Protein AF-A0A3B8Q961-F1 (afdb_monomer_lite)

Sequence (132 aa):
MVSWILCSVGTRAAKPNHSLPQSPIMKKYLLGIFSLALLATLITGINGLRAAPEPGAMEYVTLRWDGRDNTRIIRPNGTVESLATQFANVTRPPRTDDRSFYMNVAMNSLAREGFELAAMTSDDYVFKRAAR

Foldseek 3Di:
DDDDDDDDDDDDDDDDDPDDDPDPVVVVVVVVVVVVVVVVVVVVVVVVVVPPPDQADKWKKKFFADDLFATWIQGSVRDIHTCNVVSVPDDDDPPDDRCVVVVVVVVVVVVVVVWDFDDDDPTMTMTIDRDD

pLDDT: mean 82.1, std 17.22, range [38.62, 98.0]

Radius of gyration: 40.04 Å; chains: 1; bounding box: 36×87×116 Å

Secondary structure (DSSP, 8-state):
------------PPP--------HHHHHHHHHHHHHHHHHHHHHHHHHTT-------EEEEEEE-SSTTT-EEE-TTS-EEE-HHHHHT-PPPTTS-HHHHHHHHHHHHHHHTT-EEEEE-SSEEEEEEE--

Structure (mmCIF, N/CA/C/O backbone):
data_AF-A0A3B8Q961-F1
#
_entry.id   AF-A0A3B8Q961-F1
#
loop_
_atom_site.group_PDB
_atom_site.id
_atom_site.type_symbol
_atom_site.label_atom_id
_atom_site.label_alt_id
_atom_site.label_comp_id
_atom_site.label_asym_id
_atom_site.label_entity_id
_atom_site.label_seq_id
_atom_site.pdbx_PDB_ins_code
_atom_site.Cartn_x
_atom_site.Cartn_y
_atom_site.Cartn_z
_atom_site.occupancy
_atom_site.B_iso_or_equiv
_atom_site.auth_seq_id
_atom_site.auth_comp_id
_atom_site.auth_asym_id
_atom_site.auth_atom_id
_atom_site.pdbx_PDB_model_num
ATOM 1 N N . MET A 1 1 ? 16.093 72.784 99.792 1.00 38.62 1 MET A N 1
ATOM 2 C CA . MET A 1 1 ? 15.710 73.775 98.763 1.00 38.62 1 MET A CA 1
ATOM 3 C C . MET A 1 1 ? 15.226 73.000 97.543 1.00 38.62 1 MET A C 1
ATOM 5 O O . MET A 1 1 ? 15.694 71.893 97.333 1.00 38.62 1 MET A O 1
ATOM 9 N N . VAL A 1 2 ? 14.206 73.533 96.882 1.00 44.12 2 VAL A N 1
ATOM 10 C CA . VAL A 1 2 ? 13.222 72.907 95.975 1.00 44.12 2 VAL A CA 1
ATOM 11 C C . VAL A 1 2 ? 13.824 72.330 94.677 1.00 44.12 2 VAL A C 1
ATOM 13 O O . VAL A 1 2 ? 14.914 72.741 94.293 1.00 44.12 2 VAL A O 1
ATOM 16 N N . SER A 1 3 ? 13.014 71.523 93.961 1.00 45.62 3 SER A N 1
ATOM 17 C CA . SER A 1 3 ? 12.891 71.468 92.478 1.00 45.62 3 SER A CA 1
ATOM 18 C C . SER A 1 3 ? 13.533 70.244 91.804 1.00 45.62 3 SER A C 1
ATOM 20 O O . SER A 1 3 ? 14.687 69.968 92.088 1.00 45.62 3 SER A O 1
ATOM 22 N N . TRP A 1 4 ? 12.973 69.505 90.834 1.00 45.41 4 TRP A N 1
ATOM 23 C CA . TRP A 1 4 ? 11.656 69.276 90.187 1.00 45.41 4 TRP A CA 1
ATOM 24 C C . TRP A 1 4 ? 11.989 68.377 88.946 1.00 45.41 4 TRP A C 1
ATOM 26 O O . TRP A 1 4 ? 13.114 68.460 88.462 1.00 45.41 4 TRP A O 1
ATOM 36 N N . ILE A 1 5 ? 11.003 67.645 88.378 1.00 53.69 5 ILE A N 1
ATOM 37 C CA . ILE A 1 5 ? 10.813 67.414 86.905 1.00 53.69 5 ILE A CA 1
ATOM 38 C C . ILE A 1 5 ? 11.829 66.450 86.214 1.00 53.69 5 ILE A C 1
ATOM 40 O O . ILE A 1 5 ? 13.028 66.627 86.320 1.00 53.69 5 ILE A O 1
ATOM 44 N N . LEU A 1 6 ? 11.498 65.404 85.439 1.00 48.59 6 LEU A N 1
ATOM 45 C CA . LEU A 1 6 ? 10.370 65.103 84.547 1.00 48.59 6 LEU A CA 1
ATOM 46 C C . LEU A 1 6 ? 10.351 63.583 84.259 1.00 48.59 6 LEU A C 1
ATOM 48 O O . LEU A 1 6 ? 11.379 62.996 83.928 1.00 48.59 6 LEU A O 1
ATOM 52 N N . CYS A 1 7 ? 9.171 62.965 84.314 1.00 45.25 7 CYS A N 1
ATOM 53 C CA . CYS A 1 7 ? 8.899 61.634 83.770 1.00 45.25 7 CYS A CA 1
ATOM 54 C C . CYS A 1 7 ? 8.278 61.827 82.377 1.00 45.25 7 CYS A C 1
ATOM 56 O O . CYS A 1 7 ? 7.281 62.539 82.260 1.00 45.25 7 CYS A O 1
ATOM 58 N N . SER A 1 8 ? 8.869 61.251 81.324 1.00 53.53 8 SER A N 1
ATOM 59 C CA . SER A 1 8 ? 8.304 61.292 79.968 1.00 53.53 8 SER A CA 1
ATOM 60 C C . SER A 1 8 ? 7.742 59.929 79.573 1.00 53.53 8 SER A C 1
ATOM 62 O O . SER A 1 8 ? 8.380 58.887 79.716 1.00 53.53 8 SER A O 1
ATOM 64 N N . VAL A 1 9 ? 6.495 59.980 79.118 1.00 58.00 9 VAL A N 1
ATOM 65 C CA . VAL A 1 9 ? 5.659 58.885 78.634 1.00 58.00 9 VAL A CA 1
ATOM 66 C C . VAL A 1 9 ? 5.922 58.696 77.140 1.00 58.00 9 VAL A C 1
ATOM 68 O O . VAL A 1 9 ? 5.916 59.665 76.387 1.00 58.00 9 VAL A O 1
ATOM 71 N N . GLY A 1 10 ? 6.104 57.449 76.701 1.00 52.94 10 GLY A N 1
ATOM 72 C CA . GLY A 1 10 ? 6.208 57.081 75.287 1.00 52.94 10 GLY A CA 1
ATOM 73 C C . GLY A 1 10 ? 5.529 55.739 75.023 1.00 52.94 10 GLY A C 1
ATOM 74 O O . GLY A 1 10 ? 6.090 54.679 75.289 1.00 52.94 10 GLY A O 1
ATOM 75 N N . THR A 1 11 ? 4.296 55.797 74.532 1.00 55.78 11 THR A N 1
ATOM 76 C CA . THR A 1 11 ? 3.392 54.681 74.236 1.00 55.78 11 THR A CA 1
ATOM 77 C C . THR A 1 11 ? 3.804 53.925 72.964 1.00 55.78 11 THR A C 1
ATOM 79 O O . THR A 1 11 ? 3.899 54.505 71.886 1.00 55.78 11 THR A O 1
ATOM 82 N N . ARG A 1 12 ? 3.999 52.600 73.054 1.00 53.81 12 ARG A N 1
ATOM 83 C CA . ARG A 1 12 ? 4.061 51.710 71.877 1.00 53.81 12 ARG A CA 1
ATOM 84 C C . ARG A 1 12 ? 2.687 51.089 71.640 1.00 53.81 12 ARG A C 1
ATOM 86 O O . ARG A 1 12 ? 2.218 50.297 72.452 1.00 53.81 12 ARG A O 1
ATOM 93 N N . ALA A 1 13 ? 2.058 51.439 70.521 1.00 57.16 13 ALA A N 1
ATOM 94 C CA . ALA A 1 13 ? 0.830 50.812 70.049 1.00 57.16 13 ALA A CA 1
ATOM 95 C C . ALA A 1 13 ? 1.130 49.401 69.512 1.00 57.16 13 ALA A C 1
ATOM 97 O O . ALA A 1 13 ? 1.887 49.235 68.554 1.00 57.16 13 ALA A O 1
ATOM 98 N N . ALA A 1 14 ? 0.550 48.380 70.143 1.00 59.38 14 ALA A N 1
ATOM 99 C CA . ALA A 1 14 ? 0.627 46.996 69.693 1.00 59.38 14 ALA A CA 1
ATOM 100 C C . ALA A 1 14 ? -0.384 46.744 68.560 1.00 59.38 14 ALA A C 1
ATOM 102 O O . ALA A 1 14 ? -1.559 47.086 68.669 1.00 59.38 14 ALA A O 1
ATOM 103 N N . LYS A 1 15 ? 0.084 46.135 67.468 1.00 61.09 15 LYS A N 1
ATOM 104 C CA . LYS A 1 15 ? -0.714 45.740 66.300 1.00 61.09 15 LYS A CA 1
ATOM 105 C C . LYS A 1 15 ? -1.408 44.397 66.603 1.00 61.09 15 LYS A C 1
ATOM 107 O O . LYS A 1 15 ? -0.694 43.432 66.879 1.00 61.09 15 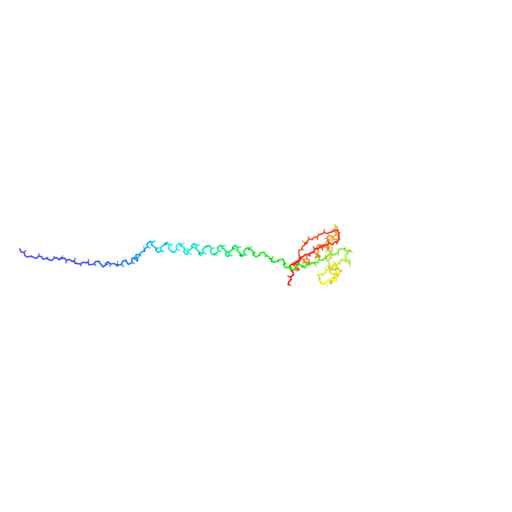LYS A O 1
ATOM 112 N N . PRO A 1 16 ? -2.749 44.286 66.577 1.00 57.28 16 PRO A N 1
ATOM 113 C CA . PRO A 1 16 ? -3.414 43.015 66.841 1.00 57.28 16 PRO A CA 1
ATOM 114 C C . PRO A 1 16 ? -3.284 42.077 65.632 1.00 57.28 16 PRO A C 1
ATOM 116 O O . PRO A 1 16 ? -3.821 42.333 64.555 1.00 57.28 16 PRO A O 1
ATOM 119 N N . ASN A 1 17 ? -2.552 40.978 65.817 1.00 59.03 17 ASN A N 1
ATOM 120 C CA . ASN A 1 17 ? -2.522 39.852 64.887 1.00 59.03 17 ASN A CA 1
ATOM 121 C C . ASN A 1 17 ? -3.789 39.011 65.090 1.00 59.03 17 ASN A C 1
ATOM 123 O O . ASN A 1 17 ? -3.882 38.243 66.044 1.00 59.03 17 ASN A O 1
ATOM 127 N N . HIS A 1 18 ? -4.757 39.134 64.184 1.00 56.03 18 HIS A N 1
ATOM 128 C CA . HIS A 1 18 ? -5.896 38.221 64.118 1.00 56.03 18 HIS A CA 1
ATOM 129 C C . HIS A 1 18 ? -5.503 36.960 63.337 1.00 56.03 18 HIS A C 1
ATOM 131 O O . HIS A 1 18 ? -5.745 36.853 62.137 1.00 56.03 18 HIS A O 1
ATOM 137 N N . SER A 1 19 ? -4.877 35.993 64.008 1.00 64.06 19 SER A N 1
ATOM 138 C CA . SER A 1 19 ? -4.818 34.622 63.500 1.00 64.06 19 SER A CA 1
ATOM 139 C C . SER A 1 19 ? -6.168 33.951 63.760 1.00 64.06 19 SER A C 1
ATOM 141 O O . SER A 1 19 ? -6.566 33.726 64.902 1.00 64.06 19 SER A O 1
ATOM 143 N N . LEU A 1 20 ? -6.907 33.654 62.689 1.00 63.91 20 LEU A N 1
ATOM 144 C CA . LEU A 1 20 ? -8.147 32.887 62.787 1.00 63.91 20 LEU A CA 1
ATOM 145 C C . LEU A 1 20 ? -7.845 31.489 63.362 1.00 63.91 20 LEU A C 1
ATOM 147 O O . LEU A 1 20 ? -6.875 30.852 62.931 1.00 63.91 20 LEU A O 1
ATOM 151 N N . PRO A 1 21 ? -8.656 30.988 64.311 1.00 56.84 21 PRO A N 1
ATOM 152 C CA . PRO A 1 21 ? -8.449 29.683 64.920 1.00 56.84 21 PRO A CA 1
ATOM 153 C C . PRO A 1 21 ? -8.655 28.590 63.868 1.00 56.84 21 PRO A C 1
ATOM 155 O O . PRO A 1 21 ? -9.776 28.271 63.473 1.00 56.84 21 PRO A O 1
ATOM 158 N N . GLN A 1 22 ? -7.556 28.002 63.398 1.00 58.78 22 GLN A N 1
ATOM 159 C CA . GLN A 1 22 ? -7.601 26.824 62.541 1.00 58.78 22 GLN A CA 1
ATOM 160 C C . GLN A 1 22 ? -8.036 25.622 63.381 1.00 58.78 22 GLN A C 1
ATOM 162 O O . GLN A 1 22 ? -7.216 24.982 64.040 1.00 58.78 22 GLN A O 1
ATOM 167 N N . SER A 1 23 ? -9.330 25.303 63.368 1.00 61.78 23 SER A N 1
ATOM 168 C CA . SER A 1 23 ? -9.823 24.100 64.029 1.00 61.78 23 SER A CA 1
ATOM 169 C C . SER A 1 23 ? -9.289 22.849 63.295 1.00 61.78 23 SER A C 1
ATOM 171 O O . SER A 1 23 ? -9.382 22.747 62.066 1.00 61.78 23 SER A O 1
ATOM 173 N N . PRO A 1 24 ? -8.714 21.861 64.008 1.00 64.62 24 PRO A N 1
ATOM 174 C CA . PRO A 1 24 ? -8.117 20.658 63.406 1.00 64.62 24 PRO A CA 1
ATOM 175 C C . PRO A 1 24 ? -9.147 19.761 62.698 1.00 64.62 24 PRO A C 1
ATOM 177 O O . PRO A 1 24 ? -8.788 18.857 61.945 1.00 64.62 24 PRO A O 1
ATOM 180 N N . ILE A 1 25 ? -10.433 20.030 62.918 1.00 65.00 25 ILE A N 1
ATOM 181 C CA . ILE A 1 25 ? -11.569 19.322 62.332 1.00 65.00 25 ILE A CA 1
ATOM 182 C C . ILE A 1 25 ? -11.706 19.654 60.837 1.00 65.00 25 ILE A C 1
ATOM 184 O O . ILE A 1 25 ? -11.952 18.759 60.033 1.00 65.00 25 ILE A O 1
ATOM 188 N N . MET A 1 26 ? -11.445 20.901 60.429 1.00 59.00 26 MET A N 1
ATOM 189 C CA . MET A 1 26 ? -11.622 21.340 59.037 1.00 59.00 26 MET A CA 1
ATOM 190 C C . MET A 1 26 ? -10.594 20.714 58.077 1.00 59.00 26 MET A C 1
ATOM 192 O O . MET A 1 26 ? -10.894 20.461 56.912 1.00 59.00 26 MET A O 1
ATOM 196 N N . LYS A 1 27 ? -9.400 20.374 58.584 1.00 63.06 27 LYS A N 1
ATOM 197 C CA . LYS A 1 27 ? -8.326 19.729 57.806 1.00 63.06 27 LYS A CA 1
ATOM 198 C C . LYS A 1 27 ? -8.689 18.304 57.372 1.00 63.06 27 LYS A C 1
ATOM 200 O O . LYS A 1 27 ? -8.298 17.889 56.286 1.00 63.06 27 LYS A O 1
ATOM 205 N N . LYS A 1 28 ? -9.474 17.574 58.176 1.00 75.31 28 LYS A N 1
ATOM 206 C CA . LYS A 1 28 ? -9.900 16.197 57.861 1.00 75.31 28 LYS A CA 1
ATOM 207 C C . LYS A 1 28 ? -10.899 16.159 56.702 1.00 75.31 28 LYS A C 1
ATOM 209 O O . LYS A 1 28 ? -10.777 15.310 55.825 1.00 75.31 28 LYS A O 1
ATOM 214 N N . TYR A 1 29 ? -11.830 17.113 56.660 1.00 76.00 29 TYR A N 1
ATOM 215 C CA . TYR A 1 29 ? -12.789 17.232 55.559 1.00 76.00 29 TYR A CA 1
ATOM 216 C C . TYR A 1 29 ? -12.123 17.695 54.259 1.00 76.00 29 TYR A C 1
ATOM 218 O O . TYR A 1 29 ? -12.404 17.142 53.200 1.00 76.00 29 TYR A O 1
ATOM 226 N N . LEU A 1 30 ? -11.174 18.634 54.342 1.00 75.38 30 LEU A N 1
ATOM 227 C CA . LEU A 1 30 ? -10.374 19.071 53.191 1.00 75.38 30 LEU A CA 1
ATOM 228 C C . LEU A 1 30 ? -9.561 17.925 52.570 1.00 75.38 30 LEU A C 1
ATOM 230 O O . LEU A 1 30 ? -9.553 17.780 51.351 1.00 75.38 30 LEU A O 1
ATOM 234 N N . LEU A 1 31 ? -8.938 17.074 53.393 1.00 81.06 31 LEU A N 1
ATOM 235 C CA . LEU A 1 31 ? -8.212 15.887 52.922 1.00 81.06 31 LEU A CA 1
ATOM 236 C C . LEU A 1 31 ? -9.140 14.854 52.261 1.00 81.06 31 LEU A C 1
ATOM 238 O O . LEU A 1 31 ? -8.768 14.268 51.246 1.00 81.06 31 LEU A O 1
ATOM 242 N N . GLY A 1 32 ? -10.351 14.662 52.796 1.00 81.81 32 GLY A N 1
ATOM 243 C CA . GLY A 1 32 ? -11.345 13.752 52.217 1.00 81.81 32 GLY A CA 1
ATOM 244 C C . GLY A 1 32 ? -11.886 14.215 50.860 1.00 81.81 32 GLY A C 1
ATOM 245 O O . GLY A 1 32 ? -12.064 13.406 49.955 1.00 81.81 32 GLY A O 1
ATOM 246 N N . ILE A 1 33 ? -12.101 15.521 50.678 1.00 83.62 33 ILE A N 1
ATOM 247 C CA . ILE A 1 33 ? -12.542 16.074 49.386 1.00 83.62 33 ILE A CA 1
ATOM 248 C C . ILE A 1 33 ? -11.430 15.936 48.338 1.00 83.62 33 ILE A C 1
ATOM 250 O O . ILE A 1 33 ? -11.699 15.580 47.191 1.00 83.62 33 ILE A O 1
ATOM 254 N N . PHE A 1 34 ? -10.175 16.163 48.735 1.00 84.56 34 PHE A N 1
ATOM 255 C CA . PHE A 1 34 ? -9.036 16.044 47.827 1.00 84.56 34 PHE A CA 1
ATOM 256 C C . PHE A 1 34 ? -8.810 14.597 47.364 1.00 84.56 34 PHE A C 1
ATOM 258 O O . PHE A 1 34 ? -8.524 14.371 46.190 1.00 84.56 34 PHE A O 1
ATOM 265 N N . SER A 1 35 ? -8.988 13.608 48.249 1.00 83.75 35 SER A N 1
ATOM 266 C CA . SER A 1 35 ? -8.861 12.194 47.874 1.00 83.75 35 SER A CA 1
ATOM 267 C C . SER A 1 35 ? -9.971 11.740 46.922 1.00 83.75 35 SER A C 1
ATOM 269 O O . SER A 1 35 ? -9.690 11.021 45.965 1.00 83.75 35 SER A O 1
ATOM 271 N N . LEU A 1 36 ? -11.205 12.215 47.115 1.00 86.56 36 LEU A N 1
ATOM 272 C CA . LEU A 1 36 ? -12.325 11.965 46.201 1.00 86.56 36 LEU A CA 1
ATOM 273 C C . LEU A 1 36 ? -12.098 12.590 44.819 1.00 86.56 36 LEU A C 1
ATOM 275 O O . LEU A 1 36 ? -12.335 11.932 43.806 1.00 86.56 36 LEU A O 1
ATOM 279 N N . ALA A 1 37 ? -11.597 13.826 44.761 1.00 84.50 37 ALA A N 1
ATOM 280 C CA . ALA A 1 37 ? -11.281 14.492 43.498 1.00 84.50 37 ALA A CA 1
ATOM 281 C C . ALA A 1 37 ? -10.157 13.776 42.728 1.00 84.50 37 ALA A C 1
ATOM 283 O O . ALA A 1 37 ? -10.236 13.625 41.505 1.00 84.50 37 ALA A O 1
ATOM 284 N N . LEU A 1 38 ? -9.138 13.289 43.444 1.00 88.12 38 LEU A N 1
ATOM 285 C CA . LEU A 1 38 ? -8.026 12.534 42.864 1.00 88.12 38 LEU A CA 1
ATOM 286 C C . LEU A 1 38 ? -8.477 11.158 42.352 1.00 88.12 38 LEU A C 1
ATOM 288 O O . LEU A 1 38 ? -8.058 10.712 41.287 1.00 88.12 38 LEU A O 1
ATOM 292 N N . LEU A 1 39 ? -9.395 10.507 43.069 1.00 86.81 39 LEU A N 1
ATOM 293 C CA . LEU A 1 39 ? -9.992 9.249 42.630 1.00 86.81 39 LEU A CA 1
ATOM 294 C C . LEU A 1 39 ? -10.865 9.448 41.380 1.00 86.81 39 LEU A C 1
ATOM 296 O O . LEU A 1 39 ? -10.782 8.661 40.442 1.00 86.81 39 LEU A O 1
ATOM 300 N N . ALA A 1 40 ? -11.655 10.524 41.329 1.00 84.12 40 ALA A N 1
ATOM 301 C CA . ALA A 1 40 ? -12.489 10.847 40.173 1.00 84.12 40 ALA A CA 1
ATOM 302 C C . ALA A 1 40 ? -11.655 11.137 38.914 1.00 84.12 40 ALA A C 1
ATOM 304 O O . ALA A 1 40 ? -12.000 10.658 37.835 1.00 84.12 40 ALA A O 1
ATOM 305 N N . THR A 1 41 ? -10.539 11.862 39.053 1.00 81.00 41 THR A N 1
ATOM 306 C CA . THR A 1 41 ? -9.594 12.119 37.948 1.00 81.00 41 THR A CA 1
ATOM 307 C C . THR A 1 41 ? -8.855 10.861 37.500 1.00 81.00 41 THR A C 1
ATOM 309 O O . THR A 1 41 ? -8.633 10.674 36.305 1.00 81.00 41 THR A O 1
ATOM 312 N N . LEU A 1 42 ? -8.522 9.957 38.424 1.00 83.00 42 LEU A N 1
ATOM 313 C CA . LEU A 1 42 ? -7.934 8.664 38.079 1.00 83.00 42 LEU A CA 1
ATOM 314 C C . LEU A 1 42 ? -8.921 7.787 37.289 1.00 83.00 42 LEU A C 1
ATOM 316 O O . LEU A 1 42 ? -8.549 7.193 36.279 1.00 83.00 42 LEU A O 1
ATOM 320 N N . ILE A 1 43 ? -10.189 7.736 37.709 1.00 78.81 43 ILE A N 1
ATOM 321 C CA . ILE A 1 43 ? -11.233 6.945 37.040 1.00 78.81 43 ILE A CA 1
ATOM 322 C C . ILE A 1 43 ? -11.512 7.482 35.628 1.00 78.81 43 ILE A C 1
ATOM 324 O O . ILE A 1 43 ? -11.583 6.699 34.678 1.00 78.81 43 ILE A O 1
ATOM 328 N N . THR A 1 44 ? -11.635 8.801 35.455 1.00 74.94 44 THR A N 1
ATOM 329 C CA . THR A 1 44 ? -11.841 9.396 34.123 1.00 74.94 44 THR A CA 1
ATOM 330 C C . THR A 1 44 ? -10.612 9.252 33.227 1.00 74.94 44 THR A C 1
ATOM 332 O O . THR A 1 44 ? -10.769 8.939 32.047 1.00 74.94 44 THR A O 1
ATOM 335 N N . GLY A 1 45 ? -9.398 9.376 33.772 1.00 74.06 45 GLY A N 1
ATOM 336 C CA . GLY A 1 45 ? -8.154 9.150 33.030 1.00 74.06 45 GLY A CA 1
ATOM 337 C C . GLY A 1 45 ? -8.011 7.716 32.506 1.00 74.06 45 GLY A C 1
ATOM 338 O O . GLY A 1 45 ? -7.645 7.513 31.349 1.00 74.06 45 GLY A O 1
ATOM 339 N N . ILE A 1 46 ? -8.370 6.712 33.313 1.00 70.94 46 ILE A N 1
ATOM 340 C CA . ILE A 1 46 ? -8.331 5.299 32.897 1.00 70.94 46 ILE A CA 1
ATOM 341 C C . ILE A 1 46 ? -9.383 5.006 31.821 1.00 70.94 46 ILE A C 1
ATOM 343 O O . ILE A 1 46 ? -9.108 4.259 30.884 1.00 70.94 46 ILE A O 1
ATOM 347 N N . ASN A 1 47 ? -10.573 5.602 31.913 1.00 65.50 47 ASN A N 1
ATOM 348 C CA . ASN A 1 47 ? -11.615 5.411 30.901 1.00 65.50 47 ASN A CA 1
ATOM 349 C C . ASN A 1 47 ? -11.289 6.122 29.576 1.00 65.50 47 ASN A C 1
ATOM 351 O O . ASN A 1 47 ? -11.609 5.588 28.519 1.00 65.50 47 ASN A O 1
ATOM 355 N N . GLY A 1 48 ? -10.582 7.258 29.608 1.00 59.62 48 GLY A N 1
ATOM 356 C CA . GLY A 1 48 ? -10.070 7.920 28.401 1.00 59.62 48 GLY A CA 1
ATOM 357 C C . GLY A 1 48 ? -9.031 7.085 27.639 1.00 59.62 48 GLY A C 1
ATOM 358 O O . GLY A 1 48 ? -8.994 7.121 26.415 1.00 59.62 48 GLY A O 1
ATOM 359 N N . LEU A 1 49 ? -8.246 6.264 28.345 1.00 60.12 49 LEU A N 1
ATOM 360 C CA . LEU A 1 49 ? -7.312 5.301 27.739 1.00 60.12 49 LEU A CA 1
ATOM 361 C C . LEU A 1 49 ? -8.005 4.040 27.189 1.00 60.12 49 LEU A C 1
ATOM 363 O O . LEU A 1 49 ? -7.379 3.262 26.474 1.00 60.12 49 LEU A O 1
ATOM 367 N N . ARG A 1 50 ? -9.278 3.813 27.539 1.00 54.03 50 ARG A N 1
ATOM 368 C CA . ARG A 1 50 ? -10.066 2.629 27.155 1.00 54.03 50 ARG A CA 1
ATOM 369 C C . ARG A 1 50 ? -11.009 2.858 25.985 1.00 54.03 50 ARG A C 1
ATOM 371 O O . ARG A 1 50 ? -11.704 1.918 25.605 1.00 54.03 50 ARG A O 1
ATOM 378 N N . ALA A 1 51 ? -11.003 4.041 25.376 1.00 55.12 51 ALA A N 1
ATOM 379 C CA . ALA A 1 51 ? -11.521 4.200 24.026 1.00 55.12 51 ALA A CA 1
ATOM 380 C C . ALA A 1 51 ? -10.565 3.485 23.054 1.00 55.12 51 ALA A C 1
ATOM 382 O O . ALA A 1 51 ? -9.846 4.107 22.276 1.00 55.12 51 ALA A O 1
ATOM 383 N N . ALA A 1 52 ? -10.521 2.152 23.139 1.00 58.88 52 ALA A N 1
ATOM 384 C CA . ALA A 1 52 ? -10.120 1.348 22.007 1.00 58.88 52 ALA A CA 1
ATOM 385 C C . ALA A 1 52 ? -11.029 1.794 20.858 1.00 5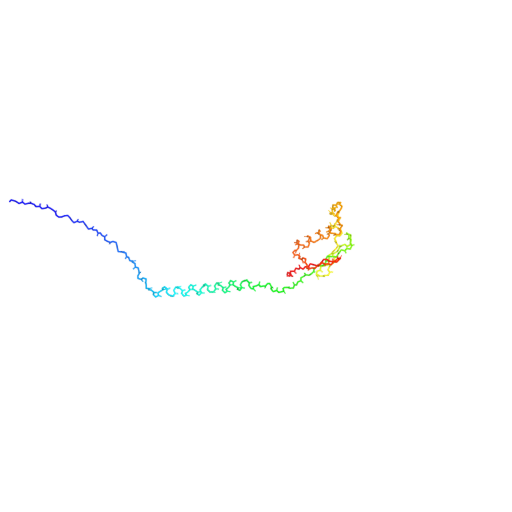8.88 52 ALA A C 1
ATOM 387 O O . ALA A 1 52 ? -12.238 1.917 21.086 1.00 58.88 52 ALA A O 1
ATOM 388 N N . PRO A 1 53 ? -10.482 2.107 19.672 1.00 57.81 53 PRO A N 1
ATOM 389 C CA . PRO A 1 53 ? -11.334 2.357 18.530 1.00 57.81 53 PRO A CA 1
ATOM 390 C C . PRO A 1 53 ? -12.275 1.156 18.434 1.00 57.81 53 PRO A C 1
ATOM 392 O O . PRO A 1 53 ? -11.812 0.012 18.382 1.00 57.81 53 PRO A O 1
ATOM 395 N N . GLU A 1 54 ? -13.586 1.415 18.486 1.00 59.75 54 GLU A N 1
ATOM 396 C CA . GLU A 1 54 ? -14.591 0.474 17.992 1.00 59.75 54 GLU A CA 1
ATOM 397 C C . GLU A 1 54 ? -14.017 -0.145 16.711 1.00 59.75 54 GLU A C 1
ATOM 399 O O . GLU A 1 54 ? -13.370 0.593 15.953 1.00 59.75 54 GLU A O 1
ATOM 404 N N . PRO A 1 55 ? -14.165 -1.458 16.457 1.00 61.22 55 PRO A N 1
ATOM 405 C CA . PRO A 1 55 ? -13.795 -2.028 15.172 1.00 61.22 55 PRO A CA 1
ATOM 406 C C . PRO A 1 55 ? -14.706 -1.407 14.106 1.00 61.22 55 PRO A C 1
ATOM 408 O O . PRO A 1 55 ? -15.703 -1.986 13.686 1.00 61.22 55 PRO A O 1
ATOM 411 N N . 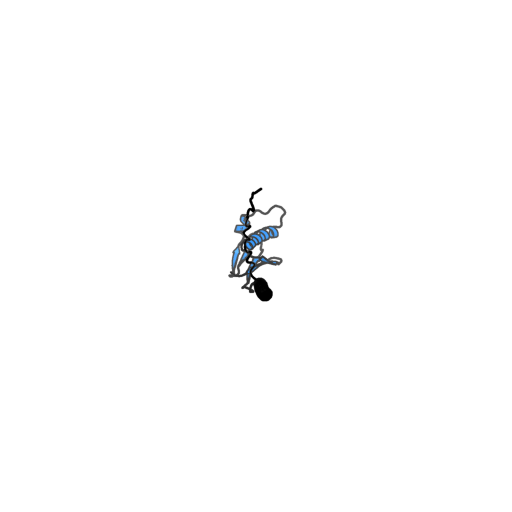GLY A 1 56 ? -14.376 -0.179 13.707 1.00 67.88 56 GLY A N 1
ATOM 412 C CA . GLY A 1 56 ? -14.968 0.524 12.599 1.00 67.88 56 GLY A CA 1
ATOM 413 C C . GLY A 1 56 ? -14.788 -0.354 11.381 1.00 67.88 56 GLY A C 1
ATOM 414 O O . GLY A 1 56 ? -13.812 -1.110 11.286 1.00 67.88 56 GLY A O 1
ATOM 415 N N . ALA A 1 57 ? -15.760 -0.295 10.474 1.00 83.50 57 ALA A N 1
ATOM 416 C CA . ALA A 1 57 ? -15.674 -1.014 9.216 1.00 83.50 57 ALA A CA 1
ATOM 417 C C . ALA A 1 57 ? -14.276 -0.791 8.618 1.00 83.50 57 ALA A C 1
ATOM 419 O O . ALA A 1 57 ? -13.774 0.327 8.600 1.00 83.50 57 ALA A O 1
ATOM 420 N N . MET A 1 58 ? -13.596 -1.861 8.225 1.00 90.44 58 MET A N 1
ATOM 421 C CA . MET A 1 58 ? -12.272 -1.753 7.620 1.00 90.44 58 MET A CA 1
ATOM 422 C C . MET A 1 58 ? -12.446 -1.716 6.108 1.00 90.44 58 MET A C 1
ATOM 424 O O . MET A 1 58 ? -13.116 -2.573 5.531 1.00 90.44 58 MET A O 1
ATOM 428 N N . GLU A 1 59 ? -11.833 -0.732 5.464 1.00 93.75 59 GLU A N 1
ATOM 429 C CA . GLU A 1 59 ? -11.706 -0.677 4.013 1.00 93.75 59 GLU A CA 1
ATOM 430 C C . GLU A 1 59 ? -10.446 -1.417 3.587 1.00 93.75 59 GLU A C 1
ATOM 432 O O . GLU A 1 59 ? -9.376 -1.193 4.156 1.00 93.75 59 GLU A O 1
ATOM 437 N N . TYR A 1 60 ? -10.559 -2.244 2.549 1.00 95.50 60 TYR A N 1
ATOM 438 C CA . TYR A 1 60 ? -9.431 -2.974 1.983 1.00 95.50 60 TYR A CA 1
ATOM 439 C C . TYR A 1 60 ? -9.169 -2.553 0.544 1.00 95.50 60 TYR A C 1
ATOM 441 O O . TYR A 1 60 ? -10.090 -2.424 -0.262 1.00 95.50 60 TYR A O 1
ATOM 449 N N . VAL A 1 61 ? -7.892 -2.379 0.220 1.00 97.44 61 VAL A N 1
ATOM 450 C CA . VAL A 1 61 ? -7.414 -2.100 -1.134 1.00 97.44 61 VAL A CA 1
ATOM 451 C C . VAL A 1 61 ? -6.394 -3.154 -1.517 1.00 97.44 61 VAL A C 1
ATOM 453 O O . VAL A 1 61 ? -5.529 -3.499 -0.717 1.00 97.44 61 VAL A O 1
ATOM 456 N N . THR A 1 62 ? -6.475 -3.653 -2.747 1.00 98.00 62 THR A N 1
ATOM 457 C CA . THR A 1 62 ? -5.486 -4.598 -3.277 1.00 98.00 62 THR A CA 1
ATOM 458 C C . THR A 1 62 ? -4.702 -3.947 -4.402 1.00 98.00 62 THR A C 1
ATOM 460 O O . THR A 1 62 ? -5.281 -3.500 -5.388 1.00 98.00 62 THR A O 1
ATOM 463 N N . LEU A 1 63 ? -3.383 -3.906 -4.269 1.00 97.81 63 LEU A N 1
ATOM 464 C CA . LEU A 1 63 ? -2.456 -3.534 -5.329 1.00 97.81 63 LEU A CA 1
ATOM 465 C C . LEU A 1 63 ? -1.930 -4.821 -5.968 1.00 97.81 63 LEU A C 1
ATOM 467 O O . LEU A 1 63 ? -1.188 -5.562 -5.328 1.00 97.81 63 LEU A O 1
ATOM 471 N N . ARG A 1 64 ? -2.314 -5.078 -7.218 1.00 97.19 64 ARG A N 1
ATOM 472 C CA . ARG A 1 64 ? -1.912 -6.269 -7.975 1.00 97.19 64 ARG A CA 1
ATOM 473 C C . ARG A 1 64 ? -0.825 -5.924 -8.980 1.00 97.19 64 ARG A C 1
ATOM 475 O O . ARG A 1 64 ? -1.041 -5.079 -9.853 1.00 97.19 64 ARG A O 1
ATOM 482 N N . TRP A 1 65 ? 0.305 -6.616 -8.880 1.00 97.25 65 TRP A N 1
ATOM 483 C CA . TRP A 1 65 ?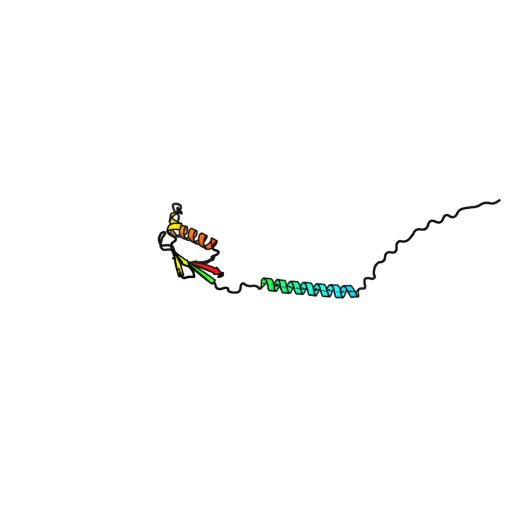 1.386 -6.572 -9.856 1.00 97.25 65 TRP A CA 1
ATOM 484 C C . TRP A 1 65 ? 1.084 -7.484 -11.047 1.00 97.25 65 TRP A C 1
ATOM 486 O O . TRP A 1 65 ? 0.727 -8.644 -10.874 1.00 97.25 65 TRP A O 1
ATOM 496 N N . ASP A 1 66 ? 1.262 -6.957 -12.256 1.00 95.94 66 ASP A N 1
ATOM 497 C CA . ASP A 1 66 ? 1.093 -7.703 -13.515 1.00 95.94 66 ASP A CA 1
ATOM 498 C C . ASP A 1 66 ? 2.010 -7.115 -14.613 1.00 95.94 66 ASP A C 1
ATOM 500 O O . ASP A 1 66 ? 1.675 -6.991 -15.791 1.00 95.94 66 ASP A O 1
ATOM 504 N N . GLY A 1 67 ? 3.182 -6.631 -14.189 1.00 95.12 67 GLY A N 1
ATOM 505 C CA . GLY A 1 67 ? 4.061 -5.795 -15.005 1.00 95.12 67 GLY A CA 1
ATOM 506 C C . GLY A 1 67 ? 3.720 -4.304 -14.921 1.00 95.12 67 GLY A C 1
ATOM 507 O O . GLY A 1 67 ? 2.661 -3.903 -14.434 1.00 95.12 67 GLY A O 1
ATOM 508 N N . ARG A 1 68 ? 4.640 -3.462 -15.407 1.00 94.00 68 ARG A N 1
ATOM 509 C CA . ARG A 1 68 ? 4.541 -1.995 -15.312 1.00 94.00 68 ARG A CA 1
ATOM 510 C C . ARG A 1 68 ? 3.232 -1.454 -15.899 1.00 94.00 68 ARG A C 1
ATOM 512 O O . ARG A 1 68 ? 2.609 -0.593 -15.290 1.00 94.00 68 ARG A O 1
ATOM 519 N N . ASP A 1 69 ? 2.796 -1.992 -17.032 1.00 94.75 69 ASP A N 1
ATOM 520 C CA . ASP A 1 69 ? 1.653 -1.445 -17.770 1.00 94.75 69 ASP A CA 1
ATOM 521 C C . ASP A 1 69 ? 0.296 -2.034 -17.336 1.00 94.75 69 ASP A C 1
ATOM 523 O O . ASP A 1 69 ? -0.743 -1.445 -17.624 1.00 94.75 69 ASP A O 1
ATOM 527 N N . ASN A 1 70 ? 0.280 -3.151 -16.593 1.00 95.50 70 ASN A N 1
ATOM 528 C CA . ASN A 1 70 ? -0.962 -3.803 -16.137 1.00 95.50 70 ASN A CA 1
ATOM 529 C C . ASN A 1 70 ? -1.148 -3.789 -14.611 1.00 95.50 70 ASN A C 1
ATOM 531 O O . ASN A 1 70 ? -2.116 -4.354 -14.092 1.00 95.50 70 ASN A O 1
ATOM 535 N N . THR A 1 71 ? -0.237 -3.145 -13.876 1.00 96.69 71 THR A N 1
ATOM 536 C CA . THR A 1 71 ? -0.380 -2.988 -12.424 1.00 96.69 71 THR A CA 1
ATOM 537 C C . THR A 1 71 ? -1.621 -2.163 -12.109 1.00 96.69 71 THR A C 1
ATOM 539 O O . THR A 1 71 ? -1.846 -1.095 -12.690 1.00 96.69 71 THR A O 1
ATOM 542 N N . ARG A 1 72 ? -2.424 -2.659 -11.166 1.00 97.19 72 ARG A N 1
ATOM 543 C CA . ARG A 1 72 ? -3.751 -2.116 -10.868 1.00 97.19 72 ARG A CA 1
ATOM 544 C C . ARG A 1 72 ? -4.031 -2.035 -9.374 1.00 97.19 72 ARG A C 1
ATOM 546 O O . ARG A 1 72 ? -3.605 -2.899 -8.610 1.00 97.19 72 ARG A O 1
ATOM 553 N N . ILE A 1 73 ? -4.796 -1.024 -8.982 1.00 97.56 73 ILE A N 1
ATOM 554 C CA . ILE A 1 73 ? -5.358 -0.866 -7.641 1.00 97.56 73 ILE A CA 1
ATOM 555 C C . ILE A 1 73 ? -6.837 -1.240 -7.700 1.00 97.56 73 ILE A C 1
ATOM 557 O O . ILE A 1 73 ? -7.597 -0.668 -8.474 1.00 97.56 73 ILE A O 1
ATOM 561 N N . ILE A 1 74 ? -7.247 -2.194 -6.873 1.00 97.19 74 ILE A N 1
ATOM 562 C CA . ILE A 1 74 ? -8.639 -2.607 -6.693 1.00 97.19 74 ILE A CA 1
ATOM 563 C C . ILE A 1 74 ? -9.146 -1.940 -5.415 1.00 97.19 74 ILE A C 1
ATOM 565 O O . ILE A 1 74 ? -8.649 -2.223 -4.321 1.00 97.19 74 ILE A O 1
ATOM 569 N N . ARG A 1 75 ? -10.099 -1.020 -5.567 1.00 95.44 75 ARG A N 1
ATOM 570 C CA . ARG A 1 75 ? -10.674 -0.203 -4.491 1.00 95.44 75 ARG A CA 1
ATOM 571 C C . ARG A 1 75 ? -11.817 -0.935 -3.764 1.00 95.44 75 ARG A C 1
ATOM 573 O O . ARG A 1 75 ? -12.389 -1.872 -4.324 1.00 95.44 75 ARG A O 1
ATOM 580 N N . PRO A 1 76 ? -12.217 -0.489 -2.555 1.00 90.81 76 PRO A N 1
ATOM 581 C CA . PRO A 1 76 ? -13.269 -1.151 -1.773 1.00 90.81 76 PRO A CA 1
ATOM 582 C C . PRO A 1 76 ? -14.645 -1.139 -2.458 1.00 90.81 76 PRO A C 1
ATOM 584 O O . PRO A 1 76 ? -15.453 -2.037 -2.256 1.00 90.81 76 PRO A O 1
ATOM 587 N N . ASN A 1 77 ? -14.906 -0.134 -3.295 1.00 91.19 77 ASN A N 1
ATOM 588 C CA . ASN A 1 77 ? -16.124 0.002 -4.103 1.00 91.19 77 ASN A CA 1
ATOM 589 C C . ASN A 1 77 ? -16.114 -0.871 -5.380 1.00 91.19 77 ASN A C 1
ATOM 591 O O . ASN A 1 77 ? -17.021 -0.755 -6.201 1.00 91.19 77 ASN A O 1
ATOM 595 N N . GLY A 1 78 ? -15.081 -1.694 -5.586 1.00 90.69 78 GLY A N 1
ATOM 596 C CA . GLY A 1 78 ? -14.914 -2.53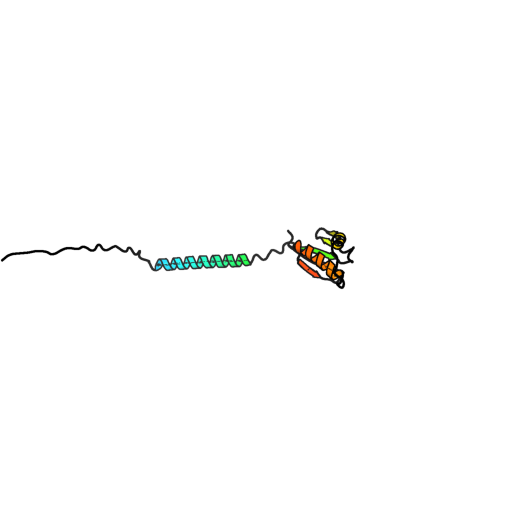1 -6.772 1.00 90.69 78 GLY A CA 1
ATOM 597 C C . GLY A 1 78 ? -14.332 -1.811 -7.991 1.00 90.69 78 GLY A C 1
ATOM 598 O O . GLY A 1 78 ? -14.164 -2.446 -9.033 1.00 90.69 78 GLY A O 1
ATOM 599 N N . THR A 1 79 ? -13.991 -0.519 -7.901 1.00 95.31 79 THR A N 1
ATOM 600 C CA . THR A 1 79 ? -13.331 0.172 -9.016 1.00 95.31 79 THR A CA 1
ATOM 601 C C . THR A 1 79 ? -11.891 -0.300 -9.163 1.00 95.31 79 THR A C 1
ATOM 603 O O . THR A 1 79 ? -11.177 -0.496 -8.178 1.00 95.31 79 THR A O 1
ATOM 606 N N . VAL A 1 80 ? -11.455 -0.464 -10.411 1.00 96.75 80 VAL A N 1
ATOM 607 C CA . VAL A 1 80 ? -10.091 -0.874 -10.748 1.00 96.75 80 VAL A CA 1
ATOM 608 C C . VAL A 1 80 ? -9.386 0.291 -11.430 1.00 96.75 80 VAL A C 1
ATOM 610 O O . VAL A 1 80 ? -9.800 0.738 -12.496 1.00 96.75 80 VAL A O 1
ATOM 613 N N . GLU A 1 81 ? -8.320 0.780 -10.810 1.00 96.38 81 GLU A N 1
ATOM 614 C CA . GLU A 1 81 ? -7.501 1.886 -11.305 1.00 96.38 81 GLU A CA 1
ATOM 615 C C . GLU A 1 81 ? -6.190 1.336 -11.877 1.00 96.38 81 GLU A C 1
ATOM 617 O O . GLU A 1 81 ? -5.477 0.597 -11.198 1.00 96.38 81 GLU A O 1
ATOM 622 N N . SER A 1 82 ? -5.854 1.691 -13.120 1.00 96.44 82 SER A N 1
ATOM 623 C CA . SER A 1 82 ? -4.553 1.352 -13.713 1.00 96.44 82 SER A CA 1
ATOM 624 C C . SER A 1 82 ? -3.482 2.356 -13.290 1.00 96.44 82 SER A C 1
ATOM 626 O O . SER A 1 82 ? -3.719 3.566 -13.295 1.00 96.44 82 SER A O 1
ATOM 628 N N . LEU A 1 83 ? -2.287 1.855 -12.972 1.00 96.25 83 LEU A N 1
ATOM 629 C CA . LEU A 1 83 ? -1.128 2.675 -12.608 1.00 96.25 83 LEU A CA 1
ATOM 630 C C . LEU A 1 83 ? -0.162 2.936 -13.770 1.00 96.25 83 LEU A C 1
ATOM 632 O O . LEU A 1 83 ? 0.831 3.638 -13.581 1.00 96.25 83 LEU A O 1
ATOM 636 N N . ALA A 1 84 ? -0.453 2.436 -14.974 1.00 94.12 84 ALA A N 1
ATOM 637 C CA . ALA A 1 84 ? 0.443 2.542 -16.128 1.00 94.12 84 ALA A CA 1
ATOM 638 C C . ALA A 1 84 ? 0.864 3.993 -16.424 1.00 94.12 84 ALA A C 1
ATOM 640 O O . ALA A 1 84 ? 2.045 4.294 -16.596 1.00 94.12 84 ALA A O 1
ATOM 641 N N . THR A 1 85 ? -0.095 4.923 -16.409 1.00 93.19 85 THR A N 1
ATOM 642 C CA . THR A 1 85 ? 0.156 6.351 -16.664 1.00 93.19 85 THR A CA 1
ATOM 643 C C . THR A 1 85 ? 0.978 7.008 -15.558 1.00 93.19 85 THR A C 1
ATOM 645 O O . THR A 1 85 ? 1.794 7.885 -15.831 1.00 93.19 85 THR A O 1
ATOM 648 N N . GLN A 1 86 ? 0.814 6.569 -14.310 1.00 92.50 86 GLN A N 1
ATOM 649 C CA . GLN A 1 86 ? 1.594 7.070 -13.181 1.00 92.50 86 GLN A CA 1
ATOM 650 C C . GLN A 1 86 ? 3.039 6.570 -13.268 1.00 92.50 86 GLN A C 1
ATOM 652 O O . GLN A 1 86 ? 3.979 7.343 -13.095 1.00 92.50 86 GLN A O 1
ATOM 657 N N . PHE A 1 87 ? 3.227 5.297 -13.619 1.00 95.00 87 PHE A N 1
ATOM 658 C CA . PHE A 1 87 ? 4.545 4.693 -13.796 1.00 95.00 87 PHE A CA 1
ATOM 659 C C . PHE A 1 87 ? 5.271 5.176 -15.053 1.00 95.00 87 PHE A C 1
ATOM 661 O O . PHE A 1 87 ? 6.504 5.142 -15.085 1.00 95.00 87 PHE A O 1
ATOM 668 N N . ALA A 1 88 ? 4.551 5.653 -16.072 1.00 93.31 88 ALA A N 1
ATOM 669 C CA . ALA A 1 88 ? 5.138 6.272 -17.261 1.00 93.31 88 ALA A CA 1
ATOM 670 C C . ALA A 1 88 ? 6.030 7.474 -16.902 1.00 93.31 88 ALA A C 1
ATOM 672 O O . ALA A 1 88 ? 7.091 7.649 -17.496 1.00 93.31 88 ALA A O 1
ATOM 673 N N . ASN A 1 89 ? 5.641 8.233 -15.874 1.00 93.19 89 ASN A N 1
ATOM 674 C CA . ASN A 1 89 ? 6.337 9.440 -15.425 1.00 93.19 89 ASN A CA 1
ATOM 675 C C . ASN A 1 89 ? 7.481 9.171 -14.434 1.00 93.19 89 ASN A C 1
ATOM 677 O O . ASN A 1 89 ? 8.150 10.109 -14.002 1.00 93.19 89 ASN A O 1
ATOM 681 N N . VAL A 1 90 ? 7.706 7.912 -14.044 1.00 94.81 90 VAL A N 1
ATOM 682 C CA . VAL A 1 90 ? 8.731 7.545 -13.062 1.00 94.81 90 VAL A CA 1
ATOM 683 C C . VAL A 1 90 ? 9.790 6.663 -13.715 1.00 94.81 90 VAL A C 1
ATOM 685 O O . VAL A 1 90 ? 9.543 5.510 -14.085 1.00 94.81 90 VAL A O 1
ATOM 688 N N . THR A 1 91 ? 11.003 7.204 -13.810 1.00 94.62 91 THR A N 1
ATOM 689 C CA . THR A 1 91 ? 12.169 6.485 -14.325 1.00 94.62 91 THR A CA 1
ATOM 690 C C . THR A 1 91 ? 12.805 5.655 -13.218 1.00 94.62 91 THR A C 1
ATOM 692 O O . THR A 1 91 ? 13.280 6.191 -12.215 1.00 94.62 91 THR A O 1
ATOM 695 N N . ARG A 1 92 ? 12.842 4.335 -13.412 1.00 95.25 92 ARG A N 1
ATOM 696 C CA . ARG A 1 92 ? 13.556 3.414 -12.525 1.00 95.25 92 ARG A CA 1
ATOM 697 C C . ARG A 1 92 ? 15.077 3.582 -12.686 1.00 95.25 92 ARG A C 1
ATOM 699 O O . ARG A 1 92 ? 15.553 3.619 -13.823 1.00 95.25 92 ARG A O 1
ATOM 706 N N . PRO A 1 93 ? 15.859 3.600 -11.593 1.00 96.25 93 PRO A N 1
ATOM 707 C CA . PRO A 1 93 ? 17.314 3.501 -11.664 1.00 96.25 93 PRO A CA 1
ATOM 708 C C . PRO A 1 93 ? 17.796 2.215 -12.365 1.00 96.25 93 PRO A C 1
ATOM 710 O O . PRO A 1 93 ? 17.140 1.171 -12.283 1.00 96.25 93 PRO A O 1
ATOM 713 N N . PRO A 1 94 ? 18.966 2.237 -13.028 1.00 93.81 94 PRO A N 1
ATOM 714 C CA . PRO A 1 94 ? 19.550 1.019 -13.575 1.00 93.81 94 PRO A CA 1
ATOM 715 C C . PRO A 1 94 ? 19.891 0.036 -12.442 1.00 93.81 94 PRO A C 1
ATOM 717 O O . PRO A 1 94 ? 20.320 0.447 -11.366 1.00 93.81 94 PRO A O 1
ATOM 720 N N . ARG A 1 95 ? 19.760 -1.272 -12.708 1.00 94.31 95 ARG A N 1
ATOM 721 C CA . ARG A 1 95 ? 20.038 -2.399 -11.782 1.00 94.31 95 ARG A CA 1
ATOM 722 C C . ARG A 1 95 ? 19.022 -2.639 -10.655 1.00 94.31 95 ARG A C 1
ATOM 724 O O . ARG A 1 95 ? 19.196 -3.605 -9.917 1.00 94.31 95 ARG A O 1
ATOM 731 N N . THR A 1 96 ? 17.983 -1.820 -10.505 1.00 96.25 96 THR A N 1
ATOM 732 C CA . THR A 1 96 ? 16.894 -2.097 -9.550 1.00 96.25 96 THR A CA 1
ATOM 733 C C . THR A 1 96 ? 15.892 -3.074 -10.159 1.00 96.25 96 THR A C 1
ATOM 735 O O . THR A 1 96 ? 15.617 -2.998 -11.349 1.00 96.25 96 THR A O 1
ATOM 738 N N . ASP A 1 97 ? 15.313 -3.973 -9.367 1.00 95.56 97 ASP A N 1
ATOM 739 C CA . ASP A 1 97 ? 14.198 -4.813 -9.816 1.00 95.56 97 ASP A CA 1
ATOM 740 C C . ASP A 1 97 ? 12.966 -3.951 -10.168 1.00 95.56 97 ASP A C 1
ATOM 742 O O . ASP A 1 97 ? 12.587 -3.060 -9.403 1.00 95.56 97 ASP A O 1
ATOM 746 N N . ASP A 1 98 ? 12.361 -4.190 -11.340 1.00 94.06 98 ASP A N 1
ATOM 747 C CA . ASP A 1 98 ? 11.238 -3.381 -11.849 1.00 94.06 98 ASP A CA 1
ATOM 748 C C . ASP A 1 98 ? 10.055 -3.422 -10.893 1.00 94.06 98 ASP A C 1
ATOM 750 O O . ASP A 1 98 ? 9.528 -2.390 -10.469 1.00 94.06 98 ASP A O 1
ATOM 754 N N . ARG A 1 99 ? 9.674 -4.638 -10.520 1.00 95.12 99 ARG A N 1
ATOM 755 C CA . ARG A 1 99 ? 8.536 -4.892 -9.657 1.00 95.12 99 ARG A CA 1
ATOM 756 C C . ARG A 1 99 ? 8.700 -4.201 -8.312 1.00 95.12 99 ARG A C 1
ATOM 758 O O . ARG A 1 99 ? 7.823 -3.449 -7.898 1.00 95.12 99 ARG A O 1
ATOM 765 N N . SER A 1 100 ? 9.820 -4.441 -7.639 1.00 95.62 100 SER A N 1
ATOM 766 C CA . SER A 1 100 ? 10.092 -3.888 -6.312 1.00 95.62 100 SER A CA 1
ATOM 767 C C . SER A 1 100 ? 10.062 -2.362 -6.329 1.00 95.62 100 SER A C 1
ATOM 769 O O . SER A 1 100 ? 9.505 -1.739 -5.427 1.00 95.62 100 SER A O 1
ATOM 771 N N . PHE A 1 101 ? 10.617 -1.744 -7.374 1.00 96.81 101 PHE A N 1
ATOM 772 C CA . PHE A 1 101 ? 10.610 -0.294 -7.518 1.00 96.81 101 PHE A CA 1
ATOM 773 C C . PHE A 1 101 ? 9.192 0.265 -7.691 1.00 96.81 101 PHE A C 1
ATOM 775 O O . PHE A 1 101 ? 8.764 1.109 -6.902 1.00 96.81 101 PHE A O 1
ATOM 782 N N . TYR A 1 102 ? 8.445 -0.216 -8.687 1.00 96.62 102 TYR A N 1
ATOM 783 C CA . TYR A 1 102 ? 7.123 0.328 -9.005 1.00 96.62 102 TYR A CA 1
ATOM 784 C C . TYR A 1 102 ? 6.077 0.013 -7.930 1.00 96.62 102 TYR A C 1
ATOM 786 O O . TYR A 1 102 ? 5.268 0.877 -7.588 1.00 96.62 102 TYR A O 1
ATOM 794 N N . MET A 1 103 ? 6.138 -1.170 -7.315 1.00 96.75 103 MET A N 1
ATOM 795 C CA . MET A 1 103 ? 5.262 -1.514 -6.193 1.00 96.75 103 MET A CA 1
ATOM 796 C C . MET A 1 103 ? 5.537 -0.636 -4.968 1.00 96.75 103 MET A C 1
ATOM 798 O O . MET A 1 103 ? 4.594 -0.239 -4.292 1.00 96.75 103 MET A O 1
ATOM 802 N N . ASN A 1 104 ? 6.792 -0.250 -4.710 1.00 96.56 104 ASN A N 1
ATOM 803 C CA . ASN A 1 104 ? 7.113 0.712 -3.650 1.00 96.56 104 ASN A CA 1
ATOM 804 C C . ASN A 1 104 ? 6.581 2.120 -3.953 1.00 96.56 104 ASN A C 1
ATOM 806 O O . ASN A 1 104 ? 6.093 2.802 -3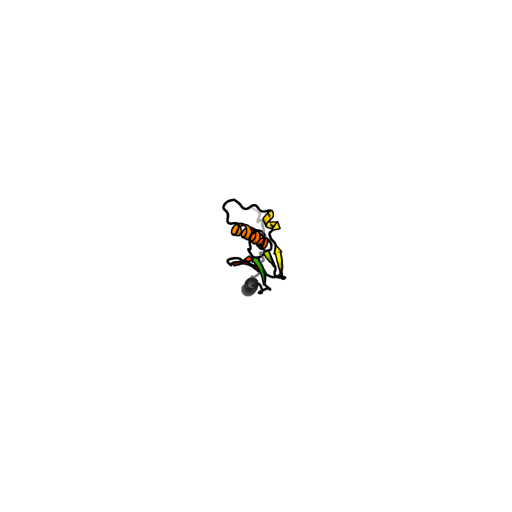.052 1.00 96.56 104 ASN A O 1
ATOM 810 N N . VAL A 1 105 ? 6.638 2.561 -5.214 1.00 96.50 105 VAL A N 1
ATOM 811 C CA . VAL A 1 105 ? 6.042 3.842 -5.634 1.00 96.50 105 VAL A CA 1
ATOM 812 C C . VAL A 1 105 ? 4.531 3.840 -5.380 1.00 96.50 105 VAL A C 1
ATOM 814 O O . VAL A 1 105 ? 4.020 4.773 -4.760 1.00 96.50 105 VAL A O 1
ATOM 817 N N . ALA A 1 106 ? 3.834 2.776 -5.785 1.00 96.94 106 ALA A N 1
ATOM 818 C CA . ALA A 1 106 ? 2.397 2.614 -5.562 1.00 96.94 106 ALA A CA 1
ATOM 819 C C . ALA A 1 106 ? 2.029 2.449 -4.075 1.00 96.94 106 ALA A C 1
ATOM 821 O O . ALA A 1 106 ? 1.027 2.982 -3.601 1.00 96.94 106 ALA A O 1
ATOM 822 N N . MET A 1 107 ? 2.860 1.755 -3.298 1.00 97.38 107 MET A N 1
ATOM 823 C CA . MET A 1 107 ? 2.686 1.652 -1.850 1.00 97.38 107 MET A CA 1
ATOM 824 C C . MET A 1 107 ? 2.763 3.030 -1.188 1.00 97.38 107 MET A C 1
ATOM 826 O O . MET A 1 107 ? 1.933 3.352 -0.343 1.00 97.38 107 MET A O 1
ATOM 830 N N . ASN A 1 108 ? 3.709 3.874 -1.603 1.00 96.69 108 ASN A N 1
ATOM 831 C CA . ASN A 1 108 ? 3.838 5.227 -1.070 1.00 96.69 108 ASN A CA 1
ATOM 832 C C . ASN A 1 108 ? 2.634 6.114 -1.418 1.00 96.69 108 ASN A C 1
ATOM 834 O O . ASN A 1 108 ? 2.253 6.955 -0.602 1.00 96.69 108 ASN A O 1
ATOM 838 N N . SER A 1 109 ? 2.013 5.949 -2.594 1.00 95.50 109 SER A N 1
ATOM 839 C CA . SER A 1 109 ? 0.778 6.678 -2.911 1.00 95.50 109 SER A CA 1
ATOM 840 C C . SER A 1 109 ? -0.388 6.223 -2.034 1.00 95.50 109 SER A C 1
ATOM 842 O O . SER A 1 109 ? -1.092 7.072 -1.498 1.00 95.50 109 SER A O 1
ATOM 844 N N . LEU A 1 110 ? -0.540 4.915 -1.796 1.00 96.38 110 LEU A N 1
ATOM 845 C CA . LEU A 1 110 ? -1.562 4.387 -0.884 1.00 96.38 110 LEU A CA 1
ATOM 846 C C . LEU A 1 110 ? -1.323 4.825 0.569 1.00 96.38 110 LEU A C 1
ATOM 848 O O . LEU A 1 110 ? -2.260 5.232 1.255 1.00 96.38 110 LEU A O 1
ATOM 852 N N . ALA A 1 111 ? -0.069 4.846 1.021 1.00 96.44 111 ALA A N 1
ATOM 853 C CA . ALA A 1 111 ? 0.289 5.337 2.349 1.00 96.44 111 ALA A CA 1
ATOM 854 C C . ALA A 1 111 ? -0.094 6.816 2.545 1.00 96.44 111 ALA A C 1
ATOM 856 O O . ALA A 1 111 ? -0.589 7.190 3.606 1.00 96.44 111 ALA A O 1
ATOM 857 N N . ARG A 1 112 ? 0.049 7.660 1.510 1.00 95.69 112 ARG A N 1
ATOM 858 C CA . ARG A 1 112 ? -0.413 9.065 1.544 1.00 95.69 112 ARG A CA 1
ATOM 859 C C . ARG A 1 112 ? -1.931 9.196 1.679 1.00 95.69 112 ARG A C 1
ATOM 861 O O . ARG A 1 112 ? -2.404 10.193 2.213 1.00 95.69 112 ARG A O 1
ATOM 868 N N . GLU A 1 113 ? -2.690 8.203 1.226 1.00 93.31 113 GLU A N 1
ATOM 869 C CA . GLU A 1 113 ? -4.142 8.134 1.420 1.00 93.31 113 GLU A CA 1
ATOM 870 C C . GLU A 1 113 ? -4.540 7.594 2.814 1.00 93.31 113 GLU A C 1
ATOM 872 O O . GLU A 1 113 ? -5.730 7.535 3.141 1.00 93.31 113 GLU A O 1
ATOM 877 N N . GLY A 1 114 ? -3.569 7.210 3.650 1.00 95.06 114 GLY A N 1
ATOM 878 C CA . GLY A 1 114 ? -3.794 6.647 4.983 1.00 95.06 114 GLY A CA 1
ATOM 879 C C . GLY A 1 114 ? -4.080 5.145 4.985 1.00 95.06 114 GLY A C 1
ATOM 880 O O . GLY A 1 114 ? -4.678 4.644 5.933 1.00 95.06 114 GLY A O 1
ATOM 881 N N . PHE A 1 115 ? -3.710 4.436 3.918 1.00 96.38 115 PHE A N 1
ATOM 882 C CA . PHE A 1 115 ? -3.743 2.979 3.889 1.00 96.38 115 PHE A CA 1
ATOM 883 C C . PHE A 1 115 ? -2.472 2.385 4.499 1.00 96.38 115 PHE A C 1
ATOM 885 O O . PHE A 1 115 ? -1.359 2.810 4.192 1.00 96.38 115 PHE A O 1
ATOM 892 N N . GLU A 1 116 ? -2.641 1.346 5.309 1.00 96.56 116 GLU A N 1
ATOM 893 C CA . GLU A 1 116 ? -1.557 0.599 5.943 1.00 96.56 116 GLU A CA 1
ATOM 894 C C . GLU A 1 116 ? -1.441 -0.797 5.331 1.00 96.56 116 GLU A C 1
ATOM 896 O O . GLU A 1 116 ? -2.450 -1.433 5.019 1.00 96.56 116 GLU A O 1
ATOM 901 N N . LEU A 1 117 ? -0.216 -1.297 5.159 1.00 97.44 117 LEU A N 1
ATOM 902 C CA . LEU A 1 117 ? 0.012 -2.635 4.615 1.00 97.44 117 LEU A CA 1
ATOM 903 C C . LEU A 1 117 ? -0.508 -3.696 5.599 1.00 97.44 117 LEU A C 1
ATOM 905 O O . LEU A 1 117 ? -0.092 -3.747 6.754 1.00 97.44 117 LEU A O 1
ATOM 909 N N . ALA A 1 118 ? -1.416 -4.551 5.133 1.00 97.00 118 ALA A N 1
ATOM 910 C CA . ALA A 1 118 ? -2.035 -5.610 5.925 1.00 97.00 118 ALA A CA 1
ATOM 911 C C . ALA A 1 118 ? -1.431 -6.985 5.624 1.00 97.00 118 ALA A C 1
ATOM 913 O O . ALA A 1 118 ? -1.171 -7.758 6.544 1.00 97.00 118 ALA A O 1
ATOM 914 N N . ALA A 1 119 ? -1.226 -7.296 4.344 1.00 97.06 119 ALA A N 1
ATOM 915 C CA . ALA A 1 119 ? -0.669 -8.566 3.902 1.00 97.06 119 ALA A CA 1
ATOM 916 C C . ALA A 1 119 ? 0.056 -8.409 2.564 1.00 97.06 119 ALA A C 1
ATOM 918 O O . ALA A 1 119 ? -0.225 -7.497 1.787 1.00 97.06 119 ALA A O 1
ATOM 919 N N . MET A 1 120 ? 0.975 -9.330 2.290 1.00 96.75 120 MET A N 1
ATOM 920 C CA . MET A 1 120 ? 1.758 -9.346 1.062 1.00 96.75 120 MET A CA 1
ATOM 921 C C . MET A 1 120 ? 1.832 -10.770 0.522 1.00 96.75 120 MET A C 1
ATOM 923 O O . MET A 1 120 ? 2.124 -11.704 1.266 1.00 96.75 120 MET A O 1
ATOM 927 N N . THR A 1 121 ? 1.576 -10.926 -0.770 1.00 94.75 121 THR A N 1
ATOM 928 C CA . THR A 1 121 ? 1.747 -12.185 -1.501 1.00 94.75 121 THR A CA 1
ATOM 929 C C . THR A 1 121 ? 2.766 -12.007 -2.619 1.00 94.75 121 THR A C 1
ATOM 931 O O . THR A 1 121 ? 3.316 -10.919 -2.821 1.00 94.75 121 THR A O 1
ATOM 934 N N . SER A 1 122 ? 3.012 -13.087 -3.362 1.00 91.69 122 SER A N 1
ATOM 935 C CA . SER A 1 122 ? 3.890 -13.056 -4.518 1.00 91.69 122 SER A CA 1
ATOM 936 C C . SER A 1 122 ? 3.410 -12.137 -5.612 1.00 91.69 122 SER A C 1
ATOM 938 O O . SER A 1 122 ? 4.232 -11.913 -6.463 1.00 91.69 122 SER A O 1
ATOM 940 N N . ASP A 1 123 ? 2.183 -11.608 -5.646 1.00 93.50 123 ASP A N 1
ATOM 941 C CA . ASP A 1 123 ? 1.675 -10.747 -6.739 1.00 93.50 123 ASP A CA 1
ATOM 942 C C . ASP A 1 123 ? 0.791 -9.602 -6.235 1.00 93.50 123 ASP A C 1
ATOM 944 O O . ASP A 1 123 ? 0.763 -8.529 -6.833 1.00 93.50 123 ASP A O 1
ATOM 948 N N . ASP A 1 124 ? 0.157 -9.785 -5.079 1.00 96.44 124 ASP A N 1
ATOM 949 C CA . ASP A 1 124 ? -0.797 -8.840 -4.510 1.00 96.44 124 ASP A CA 1
ATOM 950 C C . ASP A 1 124 ? -0.324 -8.291 -3.167 1.00 96.44 124 ASP A C 1
ATOM 952 O O . ASP A 1 124 ? 0.097 -9.043 -2.280 1.00 96.44 124 ASP A O 1
ATOM 956 N N . TYR A 1 125 ? -0.438 -6.975 -2.999 1.00 97.56 125 TYR A N 1
ATOM 957 C CA . TYR A 1 125 ? -0.256 -6.280 -1.729 1.00 97.56 125 TYR A CA 1
ATOM 958 C C . TYR A 1 125 ? -1.626 -5.822 -1.245 1.00 97.56 125 TYR A C 1
ATOM 960 O O . TYR A 1 125 ? -2.336 -5.104 -1.949 1.00 97.56 125 TYR A O 1
ATOM 968 N N . VAL A 1 126 ? -2.004 -6.237 -0.042 1.00 97.56 126 VAL A N 1
ATOM 969 C CA . VAL A 1 126 ? -3.293 -5.894 0.556 1.00 97.56 126 VAL A CA 1
ATOM 970 C C . VAL A 1 126 ? -3.069 -4.819 1.600 1.00 97.56 126 VAL A C 1
ATOM 972 O O . VAL A 1 126 ? -2.257 -4.978 2.510 1.00 97.56 126 VAL A O 1
ATOM 975 N N . PHE A 1 127 ? -3.828 -3.742 1.483 1.00 97.94 127 PHE A N 1
ATOM 976 C CA . PHE A 1 127 ? -3.819 -2.611 2.388 1.00 97.94 127 PHE A CA 1
ATOM 977 C C . PHE A 1 127 ? -5.154 -2.493 3.111 1.00 97.94 127 PHE A C 1
ATOM 979 O O . PHE A 1 127 ? -6.189 -2.893 2.577 1.00 97.94 127 PHE A O 1
ATOM 986 N N . LYS A 1 128 ? -5.131 -1.915 4.311 1.00 95.75 128 LYS A N 1
ATOM 987 C CA . LYS A 1 128 ? -6.321 -1.646 5.116 1.00 95.75 128 LYS A CA 1
ATOM 988 C C . LYS A 1 128 ? -6.327 -0.223 5.657 1.00 95.75 128 LYS A C 1
ATOM 990 O O . LYS A 1 128 ? -5.275 0.387 5.828 1.00 95.75 128 LYS A O 1
ATOM 995 N N . ARG A 1 129 ? -7.517 0.284 5.946 1.00 94.38 129 ARG A N 1
ATOM 996 C CA . ARG A 1 129 ? -7.751 1.590 6.565 1.00 94.38 129 ARG A CA 1
ATOM 997 C C . ARG A 1 129 ? -9.065 1.543 7.342 1.00 94.38 129 ARG A C 1
ATOM 999 O O . ARG A 1 129 ? -9.978 0.828 6.940 1.00 94.38 129 ARG A O 1
ATOM 1006 N N . ALA A 1 130 ? -9.177 2.311 8.424 1.00 91.06 130 ALA A N 1
ATOM 1007 C CA . ALA A 1 130 ? -10.467 2.526 9.078 1.00 91.06 130 ALA A CA 1
ATOM 1008 C C . ALA A 1 130 ? -11.418 3.262 8.115 1.00 91.06 130 ALA A C 1
ATOM 1010 O O . ALA A 1 130 ? -11.059 4.327 7.605 1.00 91.06 130 ALA A O 1
ATOM 1011 N N . ALA A 1 131 ? -12.595 2.694 7.845 1.00 82.44 131 ALA A N 1
ATOM 1012 C CA . ALA A 1 131 ? -13.619 3.333 7.024 1.00 82.44 131 ALA A CA 1
ATOM 1013 C C . ALA A 1 131 ? -13.970 4.698 7.614 1.00 82.44 131 ALA A C 1
ATOM 1015 O O . ALA A 1 131 ? -14.039 4.863 8.836 1.00 82.44 131 ALA A O 1
ATOM 1016 N N . ARG A 1 132 ? -14.127 5.672 6.722 1.00 68.38 132 ARG A N 1
ATOM 1017 C CA . ARG A 1 132 ? -14.477 7.046 7.079 1.00 68.38 132 ARG A CA 1
ATOM 1018 C C . ARG A 1 132 ? -15.977 7.220 7.240 1.00 68.38 132 ARG A C 1
ATOM 1020 O O . ARG A 1 132 ? -16.729 6.518 6.531 1.00 68.38 132 ARG A O 1
#